Protein AF-U5W4Y5-F1 (afdb_monomer_lite)

Organism: NCBI:txid1246995

Structure (mmCIF, N/CA/C/O backbone):
data_AF-U5W4Y5-F1
#
_entry.id   AF-U5W4Y5-F1
#
loop_
_atom_site.group_PDB
_atom_site.id
_atom_site.type_symbol
_atom_site.label_atom_id
_atom_site.label_alt_id
_atom_site.label_comp_id
_atom_site.label_asym_id
_atom_site.label_entity_id
_atom_site.label_seq_id
_atom_site.pdbx_PDB_ins_code
_atom_site.Cartn_x
_atom_site.Cartn_y
_atom_site.Cartn_z
_atom_site.occupancy
_atom_site.B_iso_or_equiv
_atom_site.auth_seq_id
_atom_site.auth_comp_id
_atom_site.auth_asym_id
_atom_site.auth_atom_id
_atom_site.pdbx_PDB_model_num
ATOM 1 N N . MET A 1 1 ? 1.206 -8.861 -6.280 1.00 93.44 1 MET A N 1
ATOM 2 C CA . MET A 1 1 ? 0.181 -8.034 -5.613 1.00 93.44 1 MET A CA 1
ATOM 3 C C . MET A 1 1 ? -0.684 -8.997 -4.843 1.00 93.44 1 MET A C 1
ATOM 5 O O . MET A 1 1 ? -1.285 -9.853 -5.474 1.00 93.44 1 MET A O 1
ATOM 9 N N . SER A 1 2 ? -0.719 -8.881 -3.523 1.00 95.38 2 SER A N 1
ATOM 10 C CA . SER A 1 2 ? -1.589 -9.698 -2.686 1.00 95.38 2 SER A CA 1
ATOM 11 C C . SER A 1 2 ? -2.891 -8.946 -2.449 1.00 95.38 2 SER A C 1
ATOM 13 O O . SER A 1 2 ? -2.849 -7.775 -2.069 1.00 95.38 2 SER A O 1
ATOM 15 N N . LEU A 1 3 ? -4.032 -9.592 -2.665 1.00 96.56 3 LEU A N 1
ATOM 16 C CA . LEU A 1 3 ? -5.358 -9.056 -2.365 1.00 96.56 3 LEU A CA 1
ATOM 17 C C . LEU A 1 3 ? -6.226 -10.177 -1.794 1.00 96.56 3 LEU A C 1
ATOM 19 O O . LEU A 1 3 ? -6.481 -11.172 -2.467 1.00 96.56 3 LEU A O 1
ATOM 23 N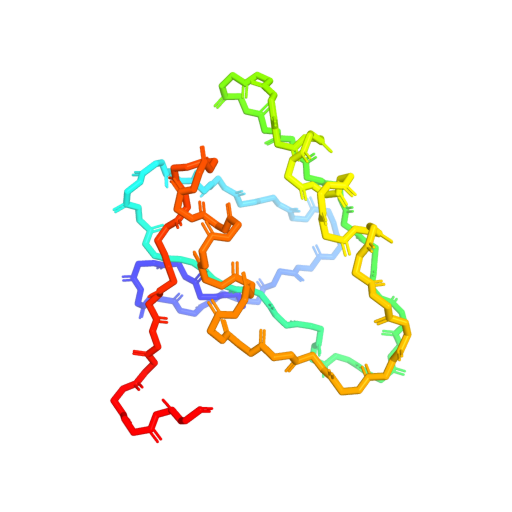 N . GLY A 1 4 ? -6.665 -10.037 -0.543 1.00 95.38 4 GLY A N 1
ATOM 24 C CA . GLY A 1 4 ? -7.539 -11.023 0.101 1.00 95.38 4 GLY A CA 1
ATOM 25 C C . GLY A 1 4 ? -6.933 -12.429 0.192 1.00 95.38 4 GLY A C 1
ATOM 26 O O . GLY A 1 4 ? -7.666 -13.412 0.166 1.00 95.38 4 GLY A O 1
ATOM 27 N N . GLY A 1 5 ? -5.601 -12.534 0.259 1.00 93.69 5 GLY A N 1
ATOM 28 C CA . GLY A 1 5 ? -4.881 -13.812 0.268 1.00 93.69 5 GLY A CA 1
ATOM 29 C C . GLY A 1 5 ? -4.648 -14.433 -1.114 1.00 93.69 5 GLY A C 1
ATOM 30 O O . GLY A 1 5 ? -4.115 -15.537 -1.193 1.00 93.69 5 GLY A O 1
ATOM 31 N N . GLN A 1 6 ? -5.022 -13.748 -2.198 1.00 95.88 6 GLN A N 1
ATOM 32 C CA . GLN A 1 6 ? -4.715 -14.158 -3.568 1.00 95.88 6 GLN A CA 1
ATOM 33 C C . GLN A 1 6 ? -3.565 -13.325 -4.139 1.00 95.88 6 GLN A C 1
ATOM 35 O O . GLN A 1 6 ? -3.504 -12.116 -3.925 1.00 95.88 6 GLN A O 1
ATOM 40 N N . GLU A 1 7 ? -2.674 -13.970 -4.892 1.00 95.88 7 GLU A N 1
ATOM 41 C CA . GLU A 1 7 ? -1.562 -13.306 -5.573 1.00 95.88 7 GLU A CA 1
ATOM 42 C C . GLU A 1 7 ? -1.888 -13.029 -7.040 1.00 95.88 7 GLU A C 1
ATOM 44 O O . GLU A 1 7 ? -2.350 -13.904 -7.772 1.00 95.88 7 GLU A O 1
ATOM 49 N N . TYR A 1 8 ? -1.573 -11.811 -7.467 1.00 95.81 8 TYR A N 1
ATOM 50 C CA . TYR A 1 8 ? -1.730 -11.326 -8.831 1.00 95.81 8 TYR A CA 1
ATOM 51 C C . TYR A 1 8 ? -0.412 -10.742 -9.342 1.00 95.81 8 TYR A C 1
ATOM 53 O O . TYR A 1 8 ? 0.267 -9.987 -8.632 1.00 95.81 8 TYR A O 1
ATOM 61 N N . VAL A 1 9 ? -0.074 -11.055 -10.592 1.00 95.31 9 VAL A N 1
ATOM 62 C CA . VAL A 1 9 ? 0.920 -10.311 -11.375 1.00 95.31 9 VAL A CA 1
ATOM 63 C C . VAL A 1 9 ? 0.170 -9.185 -12.082 1.00 95.31 9 VAL A C 1
ATOM 65 O O . VAL A 1 9 ? -0.871 -9.444 -12.673 1.00 95.31 9 VAL A O 1
ATOM 68 N N . ILE A 1 10 ? 0.660 -7.951 -11.951 1.00 95.06 10 ILE A N 1
ATOM 69 C CA . ILE A 1 10 ? 0.054 -6.754 -12.547 1.00 95.06 10 ILE A CA 1
ATOM 70 C C . ILE A 1 10 ? 1.037 -6.212 -13.580 1.00 95.06 10 ILE A C 1
ATOM 72 O O . ILE A 1 10 ? 2.164 -5.859 -13.220 1.00 95.06 10 ILE A O 1
ATOM 76 N N . GLU A 1 11 ? 0.622 -6.169 -14.840 1.00 94.31 11 GLU 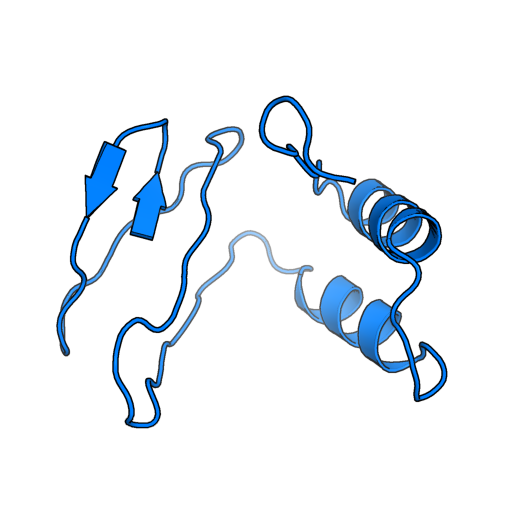A N 1
ATOM 77 C CA . GLU A 1 11 ? 1.424 -5.698 -15.968 1.00 94.31 11 GLU A CA 1
ATOM 78 C C . GLU A 1 11 ? 1.090 -4.240 -16.344 1.00 94.31 11 GLU A C 1
ATOM 80 O O . GLU A 1 11 ? 0.088 -3.678 -15.891 1.00 94.31 11 GLU A O 1
ATOM 85 N N . PRO A 1 12 ? 1.926 -3.563 -17.155 1.00 95.25 12 PRO A N 1
ATOM 86 C CA . PRO A 1 12 ? 1.609 -2.223 -17.637 1.00 95.25 12 PRO A CA 1
ATOM 87 C C . PRO A 1 12 ? 0.259 -2.174 -18.369 1.00 95.25 12 PRO A C 1
ATOM 89 O O . PRO A 1 12 ? 0.076 -2.816 -19.398 1.00 95.25 12 PRO A O 1
ATOM 92 N N . GLY A 1 13 ? -0.663 -1.355 -17.860 1.00 96.25 13 GLY A N 1
ATOM 93 C CA . GLY A 1 13 ? -2.019 -1.210 -18.402 1.00 96.25 13 GLY A CA 1
ATOM 94 C C . GLY A 1 13 ? -3.089 -1.978 -17.622 1.00 96.25 13 GLY A C 1
ATOM 95 O O . GLY A 1 13 ? -4.267 -1.640 -17.742 1.00 96.25 13 GLY A O 1
ATOM 96 N N . ASP A 1 14 ? -2.693 -2.928 -16.775 1.00 96.88 14 ASP A N 1
ATOM 97 C CA . ASP A 1 14 ? -3.611 -3.591 -15.856 1.00 96.88 14 ASP A CA 1
ATOM 98 C C . ASP A 1 14 ? -4.083 -2.635 -14.758 1.00 96.88 14 ASP A C 1
ATOM 100 O O . ASP A 1 14 ? -3.393 -1.696 -14.347 1.00 96.88 14 ASP A O 1
ATOM 104 N N . TYR A 1 15 ? -5.268 -2.920 -14.225 1.00 95.94 15 TYR A N 1
ATOM 105 C CA . TYR A 1 15 ? -5.798 -2.261 -13.043 1.00 95.94 15 TYR A CA 1
ATOM 106 C C . TYR A 1 15 ? -6.412 -3.291 -12.100 1.00 95.94 15 TYR A C 1
ATOM 108 O O . TYR A 1 15 ? -6.996 -4.288 -12.522 1.00 95.94 15 TYR A O 1
ATOM 116 N N . LEU A 1 16 ? -6.307 -3.026 -10.800 1.00 96.25 16 LEU A N 1
ATOM 117 C CA . LEU A 1 16 ? -6.910 -3.846 -9.759 1.00 96.25 16 LEU A CA 1
ATOM 118 C C . LEU A 1 16 ? -7.654 -2.944 -8.779 1.00 96.25 16 LEU A C 1
ATOM 120 O O . LEU A 1 16 ? -7.119 -1.939 -8.312 1.00 96.25 16 LEU A O 1
ATOM 124 N N . PHE A 1 17 ? -8.895 -3.305 -8.466 1.00 97.06 17 PHE A N 1
ATOM 125 C CA . PHE A 1 17 ? -9.674 -2.619 -7.442 1.00 97.06 17 PHE A CA 1
ATOM 126 C C . PHE A 1 17 ? -9.318 -3.163 -6.056 1.00 97.06 17 PHE A C 1
ATOM 128 O O . PHE A 1 17 ? -9.269 -4.378 -5.870 1.00 97.06 17 PHE A O 1
ATOM 135 N N . LEU A 1 18 ? -9.096 -2.265 -5.091 1.00 96.44 18 LEU A N 1
ATOM 136 C CA . LEU A 1 18 ? -8.736 -2.590 -3.708 1.00 96.44 18 LEU A CA 1
ATOM 137 C C . LEU A 1 18 ? -9.916 -2.239 -2.794 1.00 96.44 18 LEU A C 1
ATOM 139 O O . LEU A 1 18 ? -10.079 -1.070 -2.430 1.00 96.44 18 LEU A O 1
ATOM 143 N N . PRO A 1 19 ? -10.784 -3.208 -2.450 1.00 95.75 19 PRO A N 1
ATOM 144 C CA . PRO A 1 19 ? -11.938 -2.938 -1.611 1.00 95.75 19 PRO A CA 1
ATOM 145 C C . PRO A 1 19 ? -11.513 -2.557 -0.190 1.00 95.75 19 PRO A C 1
ATOM 147 O O . PRO A 1 19 ? -10.500 -3.028 0.334 1.00 95.75 19 PRO A O 1
ATOM 150 N N . ARG A 1 20 ? -12.337 -1.738 0.473 1.00 94.25 20 ARG A N 1
ATOM 151 C CA . ARG A 1 20 ? -12.191 -1.466 1.909 1.00 94.25 20 ARG A CA 1
ATOM 152 C C . ARG A 1 20 ? -12.257 -2.776 2.697 1.00 94.25 20 ARG A C 1
ATOM 154 O O . ARG A 1 20 ? -12.999 -3.683 2.329 1.00 94.25 20 ARG A O 1
ATOM 161 N N . ASN A 1 21 ? -11.513 -2.836 3.799 1.00 94.19 21 ASN A N 1
ATOM 162 C CA . ASN A 1 21 ? -11.482 -3.973 4.727 1.00 94.19 21 ASN A CA 1
ATOM 163 C C . ASN A 1 21 ? -11.001 -5.298 4.105 1.00 94.19 21 ASN A C 1
ATOM 165 O O . ASN A 1 21 ? -11.225 -6.362 4.675 1.00 94.19 21 ASN A O 1
ATOM 169 N N . VAL A 1 22 ? -10.321 -5.245 2.955 1.00 96.25 22 VAL A N 1
ATOM 170 C CA . VAL A 1 22 ? -9.635 -6.394 2.359 1.00 96.25 22 VAL A CA 1
ATOM 171 C C . VAL A 1 22 ? -8.135 -6.143 2.423 1.00 96.25 22 VAL A C 1
ATOM 173 O O . VAL A 1 22 ? -7.633 -5.156 1.880 1.00 96.25 22 VAL A O 1
ATOM 176 N N . VAL A 1 23 ? -7.418 -7.043 3.097 1.00 95.62 23 VAL A N 1
ATOM 177 C CA . VAL A 1 23 ? -5.960 -6.963 3.240 1.00 95.62 23 VAL A CA 1
ATOM 178 C C . VAL A 1 23 ? -5.312 -7.011 1.863 1.00 95.62 23 VAL A C 1
ATOM 180 O O . VAL A 1 23 ? -5.633 -7.880 1.047 1.00 95.62 23 VAL A O 1
ATOM 183 N N . HIS A 1 24 ? -4.399 -6.080 1.611 1.00 95.38 24 HIS A N 1
ATOM 184 C CA . HIS A 1 24 ? -3.664 -6.021 0.362 1.00 95.38 24 HIS A CA 1
ATOM 185 C C . HIS A 1 24 ? -2.261 -5.450 0.551 1.00 95.38 24 HIS A C 1
ATOM 187 O O . HIS A 1 24 ? -2.007 -4.661 1.458 1.00 95.38 24 HIS A O 1
ATOM 193 N N . THR A 1 25 ? -1.343 -5.854 -0.323 1.00 94.12 25 THR A N 1
ATOM 194 C CA . THR A 1 25 ? 0.017 -5.310 -0.388 1.00 94.12 25 THR A CA 1
ATOM 195 C C . THR A 1 25 ? 0.610 -5.523 -1.775 1.00 94.12 25 THR A C 1
ATOM 197 O O . THR A 1 25 ? 0.316 -6.516 -2.443 1.00 94.12 25 THR A O 1
ATOM 200 N N . PHE A 1 26 ? 1.479 -4.620 -2.218 1.00 93.38 26 PHE A N 1
ATOM 201 C CA . PHE A 1 26 ? 2.216 -4.773 -3.467 1.00 93.38 26 PHE A CA 1
ATOM 202 C C . PHE A 1 26 ? 3.717 -4.659 -3.224 1.00 93.38 26 PHE A C 1
ATOM 204 O O . PHE A 1 26 ? 4.183 -3.974 -2.319 1.00 93.38 26 PHE A O 1
ATOM 211 N N . ARG A 1 27 ? 4.481 -5.327 -4.085 1.00 93.69 27 ARG A N 1
ATOM 212 C CA . ARG A 1 27 ? 5.930 -5.179 -4.188 1.00 93.69 27 ARG A CA 1
ATOM 213 C C . ARG A 1 27 ? 6.287 -5.048 -5.656 1.00 93.69 27 ARG A C 1
ATOM 215 O O . ARG A 1 27 ? 5.687 -5.731 -6.485 1.00 93.69 27 ARG A O 1
ATOM 222 N N . ASN A 1 28 ? 7.280 -4.222 -5.960 1.00 95.06 28 ASN A N 1
ATOM 223 C CA . ASN A 1 28 ? 7.948 -4.307 -7.248 1.00 95.06 28 ASN A CA 1
ATOM 224 C C . ASN A 1 28 ? 8.856 -5.545 -7.225 1.00 95.06 28 ASN A C 1
ATOM 226 O O . ASN A 1 28 ? 9.746 -5.644 -6.379 1.00 95.06 28 ASN A O 1
ATOM 230 N N . SER A 1 29 ? 8.577 -6.523 -8.083 1.00 89.94 29 SER A N 1
ATOM 231 C CA . SER A 1 29 ? 9.380 -7.744 -8.215 1.00 89.94 29 SER A CA 1
ATOM 232 C C . SER A 1 29 ? 10.442 -7.652 -9.309 1.00 89.94 29 SER A C 1
ATOM 234 O O . SER A 1 29 ? 11.256 -8.565 -9.411 1.00 89.94 29 SER A O 1
ATOM 236 N N . ALA A 1 30 ? 10.423 -6.595 -10.123 1.00 90.81 30 ALA A N 1
ATOM 237 C CA . ALA A 1 30 ? 11.408 -6.370 -11.168 1.00 90.81 30 ALA A CA 1
ATOM 238 C C . ALA A 1 30 ? 12.640 -5.627 -10.629 1.00 90.81 30 ALA A C 1
ATOM 240 O O . ALA A 1 30 ? 12.593 -4.965 -9.591 1.00 90.81 30 ALA A O 1
ATOM 241 N N . ASP A 1 31 ? 13.739 -5.720 -11.370 1.00 94.94 31 ASP A N 1
ATOM 242 C CA . ASP A 1 31 ? 14.982 -4.970 -11.161 1.00 94.94 31 ASP A CA 1
ATOM 243 C C . ASP A 1 31 ? 14.951 -3.564 -11.791 1.00 94.94 31 ASP A C 1
ATOM 245 O O . ASP A 1 31 ? 15.918 -2.808 -11.697 1.00 94.94 31 ASP A O 1
ATOM 249 N N . VAL A 1 32 ? 13.822 -3.195 -12.396 1.00 94.06 32 VAL A N 1
ATOM 250 C CA . VAL A 1 32 ? 13.568 -1.887 -13.005 1.00 94.06 32 VAL A CA 1
ATOM 251 C C . VAL A 1 32 ? 12.505 -1.104 -12.235 1.00 94.06 32 VAL A C 1
ATOM 253 O O . VAL A 1 32 ? 11.701 -1.668 -11.492 1.00 94.06 32 VAL A O 1
ATOM 256 N N . GLU A 1 33 ? 12.486 0.218 -12.416 1.00 95.19 33 GLU A N 1
ATOM 257 C CA . GLU A 1 33 ? 11.475 1.099 -11.823 1.00 95.19 33 GLU A CA 1
ATOM 258 C C . GLU A 1 33 ? 10.064 0.739 -12.316 1.00 95.19 33 GLU A C 1
ATOM 260 O O . GLU A 1 33 ? 9.805 0.692 -13.519 1.00 95.19 33 GLU A O 1
ATOM 265 N N . ALA A 1 34 ? 9.136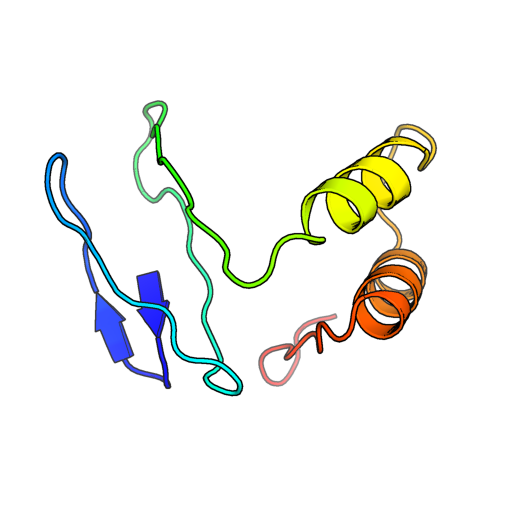 0.545 -11.376 1.00 94.62 34 ALA A N 1
ATOM 266 C CA . ALA A 1 34 ? 7.711 0.413 -11.654 1.00 94.62 34 ALA A CA 1
ATOM 267 C C . ALA A 1 34 ? 6.985 1.719 -11.303 1.00 94.62 34 ALA A C 1
ATOM 269 O O . ALA A 1 34 ? 7.216 2.301 -10.242 1.00 94.62 34 ALA A O 1
ATOM 270 N N . ARG A 1 35 ? 6.072 2.158 -12.176 1.00 95.25 35 ARG A N 1
ATOM 271 C CA . ARG A 1 35 ? 5.217 3.332 -11.953 1.00 95.25 35 ARG A CA 1
ATOM 272 C C . ARG A 1 35 ? 3.765 2.901 -11.853 1.00 95.25 35 ARG A C 1
ATOM 274 O O . ARG A 1 35 ? 3.277 2.178 -12.714 1.00 95.25 35 ARG A O 1
ATOM 281 N N . VAL A 1 36 ? 3.084 3.373 -10.815 1.00 94.38 36 VAL A N 1
ATOM 282 C CA . VAL A 1 36 ? 1.680 3.058 -10.537 1.00 94.38 36 VAL A CA 1
ATOM 283 C C . VAL A 1 36 ? 0.936 4.352 -10.242 1.00 94.38 36 VAL A C 1
ATOM 285 O O . VAL A 1 36 ? 1.463 5.238 -9.571 1.00 94.38 36 VAL A O 1
ATOM 288 N N . ILE A 1 37 ? -0.299 4.445 -10.724 1.00 95.69 37 ILE A N 1
ATOM 289 C CA . ILE A 1 37 ? -1.245 5.485 -10.324 1.00 95.69 37 ILE A CA 1
ATOM 290 C C . ILE A 1 37 ? -2.220 4.846 -9.336 1.00 95.69 37 ILE A C 1
ATOM 292 O O . ILE A 1 37 ? -2.904 3.886 -9.680 1.00 95.69 37 ILE A O 1
ATOM 296 N N . SER A 1 38 ? -2.277 5.374 -8.112 1.00 93.81 38 SER A N 1
ATOM 297 C CA . SER A 1 38 ? -3.252 4.957 -7.101 1.00 93.81 38 SER A CA 1
ATOM 298 C C . SER A 1 38 ? -4.348 6.008 -6.981 1.00 93.81 38 SER A C 1
ATOM 300 O O . SER A 1 38 ? -4.060 7.190 -6.793 1.00 93.81 38 SER A O 1
ATOM 302 N N . VAL A 1 39 ? -5.603 5.575 -7.089 1.00 95.19 39 VAL A N 1
ATOM 303 C CA . VAL A 1 39 ? -6.781 6.426 -6.899 1.00 95.19 39 VAL A CA 1
ATOM 304 C C . VAL A 1 39 ? -7.495 5.968 -5.639 1.00 95.19 39 VAL A C 1
ATOM 306 O O . VAL A 1 39 ? -7.891 4.809 -5.527 1.00 95.19 39 VAL A O 1
ATOM 309 N N . VAL A 1 40 ? -7.672 6.887 -4.693 1.00 94.44 40 VAL A N 1
ATOM 310 C CA . VAL A 1 40 ? -8.245 6.591 -3.379 1.00 94.44 40 VAL A CA 1
ATOM 311 C C . VAL A 1 40 ? -9.509 7.409 -3.181 1.00 94.44 40 VAL A C 1
ATOM 313 O O . VAL A 1 40 ? -9.538 8.604 -3.465 1.00 94.44 40 VAL A O 1
ATOM 316 N N . SER A 1 41 ? -10.566 6.744 -2.714 1.00 93.62 41 SER A N 1
ATOM 317 C CA . SER A 1 41 ? -11.863 7.362 -2.449 1.00 93.62 41 SER A CA 1
ATOM 318 C C . SER A 1 41 ? -12.471 6.841 -1.135 1.00 93.62 41 SER A C 1
ATOM 320 O O . SER A 1 41 ? -12.394 5.632 -0.863 1.00 93.62 41 SER A O 1
ATOM 322 N N . PRO A 1 42 ? -13.074 7.711 -0.300 1.00 93.12 42 PRO A N 1
ATOM 323 C CA . PRO A 1 42 ? -12.991 9.178 -0.370 1.00 93.12 42 PRO A CA 1
ATOM 324 C C . PRO A 1 42 ? -11.543 9.686 -0.205 1.00 93.12 42 PRO A C 1
ATOM 326 O O . PRO A 1 42 ? -10.652 8.909 0.143 1.00 93.12 42 PRO A O 1
ATOM 329 N N . ALA A 1 43 ? -11.319 10.973 -0.489 1.00 92.75 43 ALA A N 1
ATOM 330 C CA . ALA A 1 43 ? -10.025 11.633 -0.286 1.00 92.75 43 ALA A CA 1
ATOM 331 C C . ALA A 1 43 ? -9.586 11.606 1.195 1.00 92.75 43 ALA A C 1
ATOM 333 O O . ALA A 1 43 ? -10.408 11.351 2.079 1.00 92.75 43 ALA A O 1
ATOM 334 N N . GLY A 1 44 ? -8.303 11.870 1.461 1.00 90.50 44 GLY A N 1
ATOM 335 C CA . GLY A 1 44 ? -7.734 11.964 2.811 1.00 90.50 44 GLY A CA 1
ATOM 336 C C . GLY A 1 44 ? -6.437 11.173 3.018 1.00 90.50 44 GLY A C 1
ATOM 337 O O . GLY A 1 44 ? -5.729 11.413 3.995 1.00 90.50 44 GLY A O 1
ATOM 338 N N . LEU A 1 45 ? -6.081 10.253 2.111 1.00 94.50 45 LEU A N 1
ATOM 339 C CA . LEU A 1 45 ? -4.840 9.470 2.230 1.00 94.50 45 LEU A CA 1
ATOM 340 C C . LEU A 1 45 ? -3.581 10.334 2.040 1.00 94.50 45 LEU A C 1
ATOM 342 O O . LEU A 1 45 ? -2.508 10.011 2.537 1.00 94.50 45 LEU A O 1
ATOM 346 N N . GLU A 1 46 ? -3.698 11.466 1.358 1.00 94.81 46 GLU A N 1
ATOM 347 C CA . GLU A 1 46 ? -2.632 12.452 1.212 1.00 94.81 46 GLU A CA 1
ATOM 348 C C . GLU A 1 46 ? -2.087 12.950 2.561 1.00 94.81 46 GLU A C 1
ATOM 350 O O . GLU A 1 46 ? -0.874 13.098 2.707 1.00 94.81 46 GLU A O 1
ATOM 355 N N . ALA A 1 47 ? -2.950 13.123 3.568 1.00 95.75 47 ALA A N 1
ATOM 356 C CA . ALA A 1 47 ? -2.542 13.551 4.903 1.00 95.75 47 ALA A CA 1
ATOM 357 C C . ALA A 1 47 ? -1.752 12.457 5.644 1.00 95.75 47 ALA A C 1
ATOM 359 O O . ALA A 1 47 ? -0.806 12.764 6.366 1.00 95.75 47 ALA A O 1
ATOM 360 N N . TYR A 1 48 ? -2.063 11.179 5.390 1.00 95.44 48 TYR A N 1
ATOM 361 C CA . TYR A 1 48 ? -1.257 10.055 5.874 1.00 95.44 48 TYR A CA 1
ATOM 362 C C . TYR A 1 48 ? 0.165 10.105 5.303 1.00 95.44 48 TYR A C 1
ATOM 364 O O . TYR A 1 48 ? 1.139 9.975 6.045 1.00 95.44 48 TYR A O 1
ATOM 372 N N . TYR A 1 49 ? 0.308 10.354 3.998 1.00 94.69 49 TYR A N 1
ATOM 373 C CA . TYR A 1 49 ? 1.631 10.477 3.383 1.00 94.69 49 TYR A CA 1
ATOM 374 C C . TYR A 1 49 ? 2.417 11.683 3.906 1.00 94.69 49 TYR A C 1
ATOM 376 O O . TYR A 1 49 ? 3.626 11.570 4.099 1.00 94.69 49 TYR A O 1
ATOM 384 N N . GLN A 1 50 ? 1.748 12.807 4.177 1.00 96.19 50 GLN A N 1
ATOM 385 C CA . GLN A 1 50 ? 2.374 13.969 4.813 1.00 96.19 50 GLN A CA 1
ATOM 386 C C . GLN A 1 50 ? 2.869 13.638 6.225 1.00 96.19 50 GLN A C 1
ATOM 388 O O . GLN A 1 50 ? 4.028 13.894 6.529 1.00 96.19 50 GLN A O 1
ATOM 393 N N . ALA A 1 51 ? 2.049 12.985 7.056 1.00 95.94 51 ALA A N 1
ATOM 394 C CA . ALA A 1 51 ? 2.451 12.575 8.403 1.00 95.94 51 ALA A CA 1
ATOM 395 C C . ALA A 1 51 ? 3.668 11.631 8.394 1.00 95.94 51 ALA A C 1
ATOM 397 O O . ALA A 1 51 ? 4.555 11.747 9.237 1.00 95.94 51 ALA A O 1
ATOM 398 N N . LEU A 1 52 ? 3.751 10.727 7.411 1.00 94.75 52 LEU A N 1
ATOM 399 C CA . LEU A 1 52 ? 4.936 9.887 7.221 1.00 94.75 52 LEU A CA 1
ATOM 400 C C . LEU A 1 52 ? 6.174 10.675 6.772 1.00 94.75 52 LEU A C 1
ATOM 402 O O . LEU A 1 52 ? 7.288 10.281 7.115 1.00 94.75 52 LEU A O 1
ATOM 406 N N . ALA A 1 53 ? 6.002 11.737 5.983 1.00 94.31 53 ALA A N 1
ATOM 407 C CA . ALA A 1 53 ? 7.102 12.557 5.477 1.00 94.31 53 ALA A CA 1
ATOM 408 C C . ALA A 1 53 ? 7.758 13.422 6.568 1.00 94.31 53 ALA A C 1
ATOM 410 O O . ALA A 1 53 ? 8.934 13.750 6.445 1.00 94.31 53 ALA A O 1
ATOM 411 N N . GLU A 1 54 ? 7.028 13.735 7.642 1.00 94.56 54 GLU A N 1
ATOM 412 C CA . GLU A 1 54 ? 7.543 14.455 8.817 1.00 94.56 54 GLU A CA 1
ATOM 413 C C . GLU A 1 54 ? 8.420 13.580 9.733 1.00 94.56 54 GLU A C 1
ATOM 415 O O . GLU A 1 54 ? 9.051 14.082 10.668 1.00 94.56 54 GLU A O 1
ATOM 420 N N . LEU A 1 55 ? 8.484 12.264 9.494 1.00 93.62 55 LEU A N 1
ATOM 421 C CA . LEU A 1 55 ? 9.366 11.385 10.256 1.00 93.62 55 LEU A CA 1
ATOM 422 C C . LEU A 1 55 ? 10.842 11.705 9.966 1.00 93.62 55 LEU A C 1
ATOM 424 O O . LEU A 1 55 ? 11.216 11.936 8.812 1.00 93.62 55 LEU A O 1
ATOM 428 N N . PRO A 1 56 ? 11.715 11.674 10.991 1.00 91.62 56 PRO A N 1
ATOM 429 C CA . PRO A 1 56 ? 13.130 11.952 10.803 1.00 91.62 56 PRO A CA 1
ATOM 430 C C . PRO A 1 56 ? 13.774 10.929 9.852 1.00 91.62 56 PRO A C 1
ATOM 432 O O . PRO A 1 56 ? 13.366 9.762 9.816 1.00 91.62 56 PRO A O 1
ATOM 435 N N . PRO A 1 57 ? 14.816 11.328 9.101 1.00 89.94 57 PRO A N 1
ATOM 436 C CA . PRO A 1 57 ? 15.549 10.402 8.251 1.00 89.94 57 PRO A CA 1
ATOM 437 C C . PRO A 1 57 ? 16.231 9.313 9.093 1.00 89.94 57 PRO A C 1
ATOM 439 O O . PRO A 1 57 ? 16.740 9.581 10.180 1.00 89.94 57 PRO A O 1
ATOM 442 N N . GLY A 1 58 ? 16.294 8.090 8.562 1.00 88.62 58 GLY A N 1
ATOM 443 C CA . GLY A 1 58 ? 16.934 6.951 9.222 1.00 88.62 58 GLY A CA 1
ATOM 444 C C . GLY A 1 58 ? 16.057 5.695 9.239 1.00 88.62 58 GLY A C 1
ATOM 445 O O . GLY A 1 58 ? 15.091 5.604 8.474 1.00 88.62 58 GLY A O 1
ATOM 446 N N . PRO A 1 59 ? 16.405 4.698 10.074 1.00 89.81 59 PRO A N 1
ATOM 447 C CA . PRO A 1 59 ? 15.597 3.501 10.257 1.00 89.81 59 PRO A CA 1
ATOM 448 C C . PRO A 1 59 ? 14.179 3.863 10.693 1.00 89.81 59 PRO A C 1
ATOM 450 O O . PRO A 1 59 ? 13.974 4.631 11.631 1.00 89.81 59 PRO A O 1
ATOM 453 N N . LYS A 1 60 ? 13.198 3.292 10.000 1.00 85.81 60 LYS A N 1
ATOM 454 C CA . LYS A 1 60 ? 11.787 3.511 10.293 1.00 85.81 60 LYS A CA 1
ATOM 455 C C . LYS A 1 60 ? 11.375 2.669 11.498 1.00 85.81 60 LYS A C 1
ATOM 457 O O . LYS A 1 60 ? 11.473 1.447 11.445 1.00 85.81 60 LYS A O 1
ATOM 462 N N . ASP A 1 61 ? 10.891 3.317 12.554 1.00 90.19 61 ASP A N 1
ATOM 463 C CA . ASP A 1 61 ? 10.255 2.626 13.675 1.00 90.19 61 ASP A CA 1
ATOM 464 C C . ASP A 1 61 ? 8.832 2.200 13.288 1.00 90.19 61 ASP A C 1
ATOM 466 O O . ASP A 1 61 ? 7.942 3.032 13.085 1.00 90.19 61 ASP A O 1
ATOM 470 N N . ILE A 1 62 ? 8.621 0.887 13.194 1.00 89.00 62 ILE A N 1
ATOM 471 C CA . ILE A 1 62 ? 7.337 0.290 12.818 1.00 89.00 62 ILE A CA 1
ATOM 472 C C . ILE A 1 62 ? 6.246 0.650 13.827 1.00 89.00 62 ILE A C 1
ATOM 474 O O . ILE A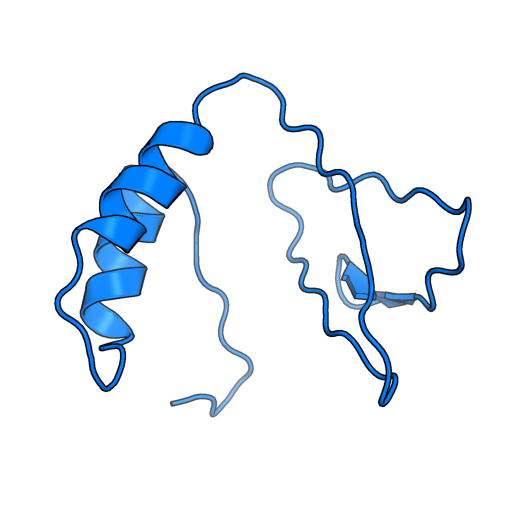 1 62 ? 5.121 0.913 13.410 1.00 89.00 62 ILE A O 1
ATOM 478 N N . ALA A 1 63 ? 6.561 0.748 15.12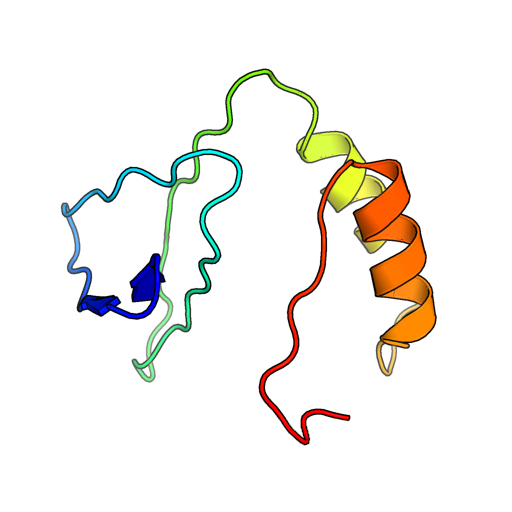4 1.00 91.31 63 ALA A N 1
ATOM 479 C CA . ALA A 1 63 ? 5.571 1.103 16.139 1.00 91.31 63 ALA A CA 1
ATOM 480 C C . ALA A 1 63 ? 5.064 2.541 15.955 1.00 91.31 63 ALA A C 1
ATOM 482 O O . ALA A 1 63 ? 3.873 2.817 16.112 1.00 91.31 63 ALA A O 1
ATOM 483 N N . THR A 1 64 ? 5.951 3.464 15.583 1.00 93.12 64 THR A N 1
ATOM 484 C CA . THR A 1 64 ? 5.576 4.842 15.244 1.00 93.12 64 THR A CA 1
ATOM 485 C C . THR A 1 64 ? 4.739 4.896 13.965 1.00 93.12 64 THR A C 1
ATOM 487 O O . THR A 1 64 ? 3.693 5.544 13.947 1.00 93.12 64 THR A O 1
ATOM 490 N N . ILE A 1 65 ? 5.128 4.163 12.918 1.00 93.94 65 ILE A N 1
ATOM 491 C CA . ILE A 1 65 ? 4.351 4.093 11.670 1.00 93.94 65 ILE A CA 1
ATOM 492 C C . ILE A 1 65 ? 2.960 3.505 11.914 1.00 93.94 65 ILE A C 1
ATOM 494 O O . ILE A 1 65 ? 1.983 4.042 11.404 1.00 93.94 65 ILE A O 1
ATOM 498 N N . GLN A 1 66 ? 2.849 2.443 12.714 1.00 94.31 66 GLN A N 1
ATOM 499 C CA . GLN A 1 66 ? 1.568 1.832 13.069 1.00 94.31 66 GLN A CA 1
ATOM 500 C C . GLN A 1 66 ? 0.635 2.821 13.777 1.00 94.31 66 GLN A C 1
ATOM 502 O O . GLN A 1 66 ? -0.550 2.857 13.460 1.00 94.31 66 GLN A O 1
ATOM 507 N N . LYS A 1 67 ? 1.152 3.655 14.691 1.00 94.94 67 LYS A N 1
ATOM 508 C CA . LYS A 1 67 ? 0.348 4.705 15.343 1.00 94.94 67 LYS A CA 1
ATOM 509 C C . LYS A 1 67 ? -0.215 5.691 14.322 1.00 94.94 67 LYS A C 1
ATOM 511 O O . LYS A 1 67 ? -1.417 5.931 14.328 1.00 94.94 67 LYS A O 1
ATOM 516 N N . ILE A 1 68 ? 0.628 6.173 13.406 1.00 96.19 68 ILE A N 1
ATOM 517 C CA . ILE A 1 68 ? 0.198 7.058 12.313 1.00 96.19 68 ILE A CA 1
ATOM 518 C C . ILE A 1 68 ? -0.858 6.353 11.454 1.00 96.19 68 ILE A C 1
ATOM 520 O O . ILE A 1 68 ? -1.907 6.916 11.179 1.00 96.19 68 ILE A O 1
ATOM 524 N N . MET A 1 69 ? -0.630 5.099 11.055 1.00 95.50 69 MET A N 1
ATOM 525 C CA . MET A 1 69 ? -1.587 4.328 10.253 1.00 95.50 69 MET A CA 1
ATOM 526 C C . MET A 1 69 ? -2.976 4.268 10.908 1.00 95.50 69 MET A C 1
ATOM 528 O O . MET A 1 69 ? -3.971 4.539 10.234 1.00 95.50 69 MET A O 1
ATOM 532 N N . VAL A 1 70 ? -3.045 3.997 12.216 1.00 95.69 70 VAL A N 1
ATOM 533 C CA . VAL A 1 70 ? -4.308 3.926 12.969 1.00 95.69 70 VAL A CA 1
ATOM 534 C C . VAL A 1 70 ? -5.049 5.267 12.980 1.00 95.69 70 VAL A C 1
ATOM 536 O O . VAL A 1 70 ? -6.267 5.275 12.807 1.00 95.69 70 VAL A O 1
ATOM 539 N N . GLU A 1 71 ? -4.345 6.396 13.109 1.00 95.56 71 GLU A N 1
ATOM 540 C CA . GLU A 1 71 ? -4.953 7.740 13.049 1.00 95.56 71 GLU A CA 1
ATOM 541 C C . GLU A 1 71 ? -5.674 8.005 11.716 1.00 95.56 71 GLU A C 1
ATOM 543 O O . GLU A 1 71 ? -6.670 8.727 11.680 1.00 95.56 71 GLU A O 1
ATOM 548 N N . PHE A 1 72 ? -5.222 7.367 10.632 1.00 94.81 72 PHE A N 1
ATOM 549 C CA . PHE A 1 72 ? -5.822 7.461 9.297 1.00 94.81 72 PHE A CA 1
ATOM 550 C C . PHE A 1 72 ? -6.720 6.263 8.933 1.00 94.81 72 PHE A C 1
ATOM 552 O O . PHE A 1 72 ? -7.102 6.104 7.772 1.00 94.81 72 PHE A O 1
ATOM 559 N N . GLY A 1 73 ? -7.084 5.418 9.906 1.00 93.44 73 GLY A N 1
ATOM 560 C CA . GLY A 1 73 ? -7.963 4.262 9.693 1.00 93.44 73 GLY A CA 1
ATOM 561 C C . GLY A 1 73 ? -7.323 3.137 8.874 1.00 93.44 73 GLY A C 1
ATOM 562 O O . GLY A 1 73 ? -8.028 2.383 8.201 1.00 93.44 73 GLY A O 1
ATOM 563 N N . ILE A 1 74 ? -5.992 3.044 8.890 1.00 94.69 74 ILE A N 1
ATOM 564 C CA . ILE A 1 74 ? -5.220 1.990 8.235 1.00 94.69 74 ILE A CA 1
ATOM 565 C C . ILE A 1 74 ? -4.735 1.014 9.307 1.00 94.69 74 ILE A C 1
ATOM 567 O O . ILE A 1 74 ? -4.011 1.382 10.230 1.00 94.69 74 ILE A O 1
ATOM 571 N N . GLU A 1 75 ? -5.093 -0.255 9.163 1.00 93.94 75 GLU A N 1
ATOM 572 C CA . GLU A 1 75 ? -4.635 -1.316 10.057 1.00 93.94 75 GLU A CA 1
ATOM 573 C C . GLU A 1 75 ? -3.498 -2.097 9.399 1.00 93.94 75 GLU A C 1
ATOM 575 O O . GLU A 1 75 ? -3.659 -2.664 8.315 1.00 93.94 75 GLU A O 1
ATOM 580 N N . LEU A 1 76 ? -2.334 -2.139 10.053 1.00 91.00 76 LEU A N 1
ATOM 581 C CA . LEU A 1 76 ? -1.225 -2.962 9.586 1.00 91.00 76 LEU A CA 1
ATOM 582 C C . LEU A 1 76 ? -1.455 -4.419 9.991 1.00 91.00 76 LEU A C 1
ATOM 584 O O . LEU A 1 76 ? -1.473 -4.748 11.174 1.00 91.00 76 LEU A O 1
ATOM 588 N N . GLN A 1 77 ? -1.559 -5.293 8.996 1.00 88.81 77 GLN A N 1
ATOM 589 C CA . GLN A 1 77 ? -1.588 -6.739 9.189 1.00 88.81 77 GLN A CA 1
ATOM 590 C C . GLN A 1 77 ? -0.203 -7.301 8.874 1.00 88.81 77 GLN A C 1
ATOM 592 O O . GLN A 1 77 ? 0.219 -7.330 7.717 1.00 88.81 77 GLN A O 1
ATOM 597 N N . LEU A 1 78 ? 0.523 -7.715 9.912 1.00 78.00 78 LEU A N 1
ATOM 598 C CA . LEU A 1 78 ? 1.807 -8.391 9.754 1.00 78.00 78 LEU A CA 1
ATOM 599 C C . LEU A 1 78 ? 1.567 -9.890 9.531 1.00 78.00 78 LEU A C 1
ATOM 601 O O . LEU A 1 78 ? 0.699 -10.472 10.188 1.00 78.00 78 LEU A O 1
ATOM 605 N N . PRO A 1 79 ? 2.319 -10.546 8.629 1.00 69.25 79 PRO A N 1
ATOM 606 C CA . PRO A 1 79 ? 2.282 -11.997 8.539 1.00 69.25 79 PRO A CA 1
ATOM 607 C C . PRO A 1 79 ? 2.720 -12.616 9.879 1.00 69.25 79 PRO A C 1
ATOM 609 O O . PRO A 1 79 ? 3.485 -11.993 10.624 1.00 69.25 79 PRO A O 1
ATOM 612 N N . PRO A 1 80 ? 2.281 -13.847 10.198 1.00 56.47 80 PRO A N 1
ATOM 613 C CA . PRO A 1 80 ? 2.708 -14.529 11.415 1.00 56.47 80 PRO A CA 1
ATOM 614 C C . PRO A 1 80 ? 4.243 -14.571 11.505 1.00 56.47 80 PRO A C 1
ATOM 616 O O . PRO A 1 80 ? 4.897 -15.147 10.638 1.00 56.47 80 PRO A O 1
ATOM 619 N N . GLY A 1 81 ? 4.816 -13.945 12.539 1.00 57.00 81 GLY A N 1
ATOM 620 C CA . GLY A 1 81 ? 6.268 -13.890 12.764 1.00 57.00 81 GLY A CA 1
ATOM 621 C C . GLY A 1 81 ? 7.015 -12.720 12.103 1.00 57.00 81 GLY A C 1
ATOM 622 O O . GLY A 1 81 ? 8.241 -12.689 12.173 1.00 57.00 81 GLY A O 1
ATOM 623 N N . GLY A 1 82 ? 6.321 -11.762 11.478 1.00 53.94 82 GLY A N 1
ATOM 624 C CA . GLY A 1 82 ? 6.929 -10.499 11.047 1.00 53.94 82 GLY A CA 1
ATOM 625 C C . GLY A 1 82 ? 7.171 -9.574 12.242 1.00 53.94 82 GLY A C 1
ATOM 626 O O . GLY A 1 82 ? 6.208 -9.166 12.890 1.00 53.94 82 GLY A O 1
ATOM 627 N N . HIS A 1 83 ? 8.439 -9.285 12.542 1.00 45.47 83 HIS A N 1
ATOM 628 C CA . HIS A 1 83 ? 8.857 -8.231 13.472 1.00 45.47 83 HIS A CA 1
ATOM 629 C C . HIS A 1 83 ? 8.939 -6.879 12.762 1.00 45.47 83 HIS A C 1
ATOM 631 O O . HIS A 1 83 ? 9.377 -6.868 11.588 1.00 45.47 83 HIS A O 1
#

Sequence (83 aa):
MSLGGQEYVIEPGDYLFLPRNVVHTFRNSADVEARVISVVSPAGLEAYYQALAELPPGPKDIATIQKIMVEFGIELQLPPGGH

Radius of gyration: 14.38 Å; chains: 1; bounding box: 30×29×34 Å

Foldseek 3Di:
DDWQNDDDDADVPDDDDHDPPIDDDDDDPDPDDDDDDDDDPPDDVVVLVVVVVPDDDDDDDPVVNQVSCVVSVHHDDDDVPDD

Secondary structure (DSSP, 8-state):
-EETTEE----TT------TT--EE----SSS--------SSS-HHHHHHHHHTSPSSS--HHHHHHHHHHTT----PPTT--

InterPro domains:
  IPR011051 RmlC-like cupin domain superfamily [SSF51182] (2-60)
  IPR013096 Cupin 2, conserved barrel [PF07883] (3-40)
  IPR014710 RmlC-like jelly roll fold [G3DSA:2.60.120.10] (1-78)
  IPR053146 Quercetin 2,3-dioxygenase-like [PTHR36440] (3-76)

pLDDT: mean 91.61, std 9.51, range [45.47, 97.06]

=== Feature glossary ===
Legend for the data blocks above and below:

— What the protein is —

The amino-acid sequence is the protein's primary structure: the linear order of residues from the N-terminus to the C-terminus, written in one-letter code. Everything else here — the 3D coordinates, the secondary structure, the domain annotations — is ultimately a consequence of this string.

Functional annotations link the protein to curated databases. InterPro entries identify conserved domains and families by matching the sequence against member-database signatures (Pfam, PROSITE, CDD, …). Gene Ontology (GO) terms describe molecular function, biological process, and cellular component in a controlled vocabulary. CATH places the structure in a hierarchical fold classification (Class/Architecture/Topology/Homologous-superfamily). The organism is the source species.

— Where its atoms are —

Atomic coordinates in PDBx/mmCIF format — the same representation the Protein Data Bank distributes. Each line of the _atom_site loop places one backbone atom in Cartesian space (units: ångströms, origin: arbitrary).

The six renders are orthographic views along the three Cartesian axes in both directions. Representation (cartoon, sticks, or surface) and color scheme (sequence-rainbow or by-chain) vary across proteins so the training set covers all the common visualization conventions.

— Local backbone conformation —

Eight-state secondary structure (DSSP): H is the canonical α-helix, G the tighter 3₁₀-helix, I the wider π-helix; E/B are β-structure, T and S are turns and bends, and '-' is everything else. DSSP derives these from the pattern of main-chain N–H···O=C hydrogen bonds, not from the sequence.

Three-state secondary structure (P-SEA) collapses the eight DSSP classes into helix (a), strand (b), and coil (c). P-SEA assigns these from Cα geometry alone — distances and angles — without requiring backbone oxygens, so it works on any Cα trace.

φ (phi) and ψ (psi) are the two rotatable backbone dihedrals per residue: φ is the C(i-1)–N–Cα–C torsion, ψ is the N–Cα–C–N(i+1) torsion, both in degrees on (−180°, 180°]. α-helical residues cluster near (−60°, −45°); β-strand residues near (−120°, +130°). A Ramachandran plot is simply a scatter of (φ, ψ) for every residue.

— Global shape and packing —

The geometric summary reports three shape descriptors. Rg (radius of gyration) measures how spread out the Cα atoms are about their centre of mass; compact globular proteins have small Rg, elongated or unfolded ones large. Cα contacts (<8 Å, |i−j|>4) count long-range residue pairs in spatial proximity — high for tightly packed folds, near zero for rods or random coil. The bounding-box extents give the protein's footprint along x, y, z in Å.

SASA measures how much of the protein is reachable by solvent. It is computed by rolling a water-sized probe over the atomic surface and summing the exposed area (Å²). Per-residue SASA distinguishes core (buried, low SASA) from surface (exposed, high SASA) residues; total SASA is a whole-molecule size measure.

Plot images: a contact map (which residues are close in 3D, as an N×N binary image), a Ramachandran scatter (backbone torsion angles, revealing secondary-structure composition at a glance), and — for AlphaFold structures — a PAE heatmap (pairwise prediction confidence).

— Structural neighborhood —

A 3Di character summarizes, for each residue, the relative orientation of the Cα frame of its nearest spatial neighbor. Because it encodes fold topology rather than chemistry, 3Di alignments detect remote structural similarity that sequence alignment misses.

The Foldseek neighbor list gives the closest experimentally determined structures in the PDB, ranked by structural alignment. TM-score near 1 means near-identical fold; near 0.3 means only rough topology match. This is how one finds what a novel AlphaFold prediction most resembles in the solved-structure universe.

— Confidence and disorder —

For AlphaFold models, the B-factor field carries pLDDT — the model's own estimate of local accuracy on a 0–100 scale. Regions with pLDDT<50 should be treated as essentially unmodeled; they often correspond to intrinsically disordered segments.

Crystallo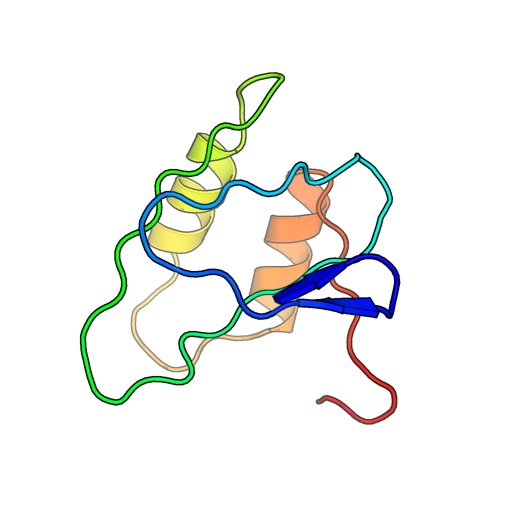graphic B-factors measure how much each atom's electron density is smeared out, in Å². They rise in mobile loops and surface residues and fall in the buried interior. In AlphaFold models this column is repurposed to hold pLDDT instead.

Predicted Aligned Error (PAE) is an AlphaFold confidence matrix: entry (i, j) is the expected error in the position of residue j, in ångströms, when the prediction is superimposed on the true structure at residue i. Low PAE within a block of residues means that block is internally rigid and well-predicted; high PAE between two blocks means their relative placement is uncertain even if each block individually is confident.